Protein AF-A0A6N9ISV9-F1 (afdb_monomer)

pLDDT: mean 89.12, std 9.86, range [45.78, 97.62]

Secondary structure (DSSP, 8-state):
--GGGGS-HHHHHHHHHTTTEEEEETTTT--TTTTHHHHHHHHHHHTTT-SS-SSPPPPHHHHHHHHHHHHHHHHHTT---PPP-HHHHHHHHHHHHHHHHHHHHHHHHHHHHHHH-TTEEEEEEE-SS-EEEEEEE-TTS----HHHH-HHHHHHHHTT-

Solvent-accessible surface area (backbone atoms only — not comparable to full-atom values): 9521 Å² total; per-residue (Å²): 131,71,69,62,69,76,40,52,51,66,58,45,50,56,55,36,48,74,69,62,30,39,76,30,27,77,86,75,76,40,60,64,74,83,46,41,64,51,54,41,51,52,46,62,75,40,60,86,76,43,90,83,51,96,63,81,82,80,51,69,70,56,30,52,56,49,38,50,55,52,43,50,54,40,34,74,76,71,48,74,87,71,78,93,52,68,68,61,18,45,52,52,51,48,44,54,54,48,51,51,41,43,75,74,41,37,69,65,49,44,53,51,45,32,75,70,28,94,46,34,48,60,48,83,42,76,59,103,85,50,49,40,40,39,44,35,68,39,91,90,49,94,72,83,56,69,80,72,70,43,59,70,45,48,46,25,34,74,66,74,99

Nearest PDB structures (foldseek):
  5jmv-assembly1_D  TM=3.302E-01  e=3.850E+00  Pyrococcus furiosus DSM 3638
  4c3j-assembly1_A  TM=1.815E-01  e=1.627E+00  Saccharomyces cerevisiae
  8f7c-assembly1_G  TM=1.647E-01  e=7.240E+00  Homo sapiens

Mean predicted aligned error: 5.48 Å

Organism: NCBI:txid1624

Structure (mmCIF, N/CA/C/O backbone):
data_AF-A0A6N9ISV9-F1
#
_entry.id   AF-A0A6N9ISV9-F1
#
loop_
_atom_site.group_PDB
_atom_site.id
_atom_site.type_symbol
_atom_site.label_atom_id
_atom_site.label_alt_id
_atom_site.label_comp_id
_atom_site.label_asym_id
_atom_site.label_entity_id
_atom_site.label_seq_id
_atom_site.pdbx_PDB_ins_code
_atom_site.Cartn_x
_atom_site.Cartn_y
_atom_site.Cartn_z
_atom_site.occupancy
_atom_site.B_iso_or_equiv
_atom_site.auth_seq_id
_atom_site.auth_comp_id
_atom_site.auth_asym_id
_atom_site.auth_atom_id
_atom_site.pdbx_PDB_model_num
ATOM 1 N N . MET A 1 1 ? 3.155 2.869 -32.464 1.00 45.78 1 MET A N 1
ATOM 2 C CA . MET A 1 1 ? 4.542 3.043 -31.981 1.00 45.78 1 MET A CA 1
ATOM 3 C C . MET A 1 1 ? 4.466 2.981 -30.477 1.00 45.78 1 MET A C 1
ATOM 5 O O . MET A 1 1 ? 3.534 3.560 -29.946 1.00 45.78 1 MET A O 1
ATOM 9 N N . ASN A 1 2 ? 5.346 2.232 -29.819 1.00 64.25 2 ASN A N 1
ATOM 10 C CA . ASN A 1 2 ? 5.348 2.200 -28.363 1.00 64.25 2 ASN A CA 1
ATOM 11 C C . ASN A 1 2 ? 6.124 3.434 -27.877 1.00 64.25 2 ASN A C 1
ATOM 13 O O . ASN A 1 2 ? 7.350 3.447 -27.966 1.00 64.25 2 ASN A O 1
ATOM 17 N N . GLU A 1 3 ? 5.397 4.492 -27.508 1.00 67.44 3 GLU A N 1
ATOM 18 C CA . GLU A 1 3 ? 5.943 5.811 -27.145 1.00 67.44 3 GLU A CA 1
ATOM 19 C C . GLU A 1 3 ? 6.944 5.726 -25.986 1.00 67.44 3 GLU A C 1
ATOM 21 O O . GLU A 1 3 ? 7.941 6.444 -26.005 1.00 67.44 3 GLU A O 1
ATOM 26 N N . LEU A 1 4 ? 6.764 4.748 -25.088 1.00 77.31 4 LEU A N 1
ATOM 27 C CA . LEU A 1 4 ? 7.689 4.435 -23.997 1.00 77.31 4 LEU A CA 1
ATOM 28 C C . LEU A 1 4 ? 9.119 4.188 -24.498 1.00 77.31 4 LEU A C 1
ATOM 30 O O . LEU A 1 4 ? 10.075 4.688 -23.924 1.00 77.31 4 LEU A O 1
ATOM 34 N N . LYS A 1 5 ? 9.291 3.463 -25.615 1.00 71.75 5 LYS A N 1
ATOM 35 C CA . LYS A 1 5 ? 10.617 3.007 -26.090 1.00 71.75 5 LYS A CA 1
ATOM 36 C C . LYS A 1 5 ? 11.545 4.132 -26.553 1.00 71.75 5 LYS A C 1
ATOM 38 O O . LYS A 1 5 ? 12.719 3.863 -26.793 1.00 71.75 5 LYS A O 1
ATOM 43 N N . ASN A 1 6 ? 11.016 5.339 -26.739 1.00 82.25 6 ASN A N 1
ATOM 44 C CA . ASN A 1 6 ? 11.792 6.503 -27.156 1.00 82.25 6 ASN A CA 1
ATOM 45 C C . ASN A 1 6 ? 12.121 7.446 -25.990 1.00 82.25 6 ASN A C 1
ATOM 47 O O . ASN A 1 6 ? 12.878 8.389 -26.204 1.00 82.25 6 ASN A O 1
ATOM 51 N N . MET A 1 7 ? 11.553 7.215 -24.803 1.00 87.81 7 MET A N 1
ATOM 52 C CA . MET A 1 7 ? 11.830 8.010 -23.610 1.00 87.81 7 MET A CA 1
ATOM 53 C C . MET A 1 7 ? 13.159 7.585 -22.989 1.00 87.81 7 MET A C 1
ATOM 55 O O . MET A 1 7 ? 13.516 6.406 -22.964 1.00 87.81 7 MET A O 1
ATOM 59 N N . THR A 1 8 ? 13.887 8.555 -22.455 1.00 90.38 8 THR A N 1
ATOM 60 C CA . THR A 1 8 ? 14.939 8.302 -21.470 1.00 90.38 8 THR A CA 1
ATOM 61 C C . THR A 1 8 ? 14.320 7.856 -20.143 1.00 90.38 8 THR A C 1
ATOM 63 O O . THR A 1 8 ? 13.157 8.145 -19.863 1.00 90.38 8 THR A O 1
ATOM 66 N N . ARG A 1 9 ? 15.109 7.206 -19.275 1.00 90.00 9 ARG A N 1
ATOM 67 C CA . ARG A 1 9 ? 14.667 6.827 -17.919 1.00 90.00 9 ARG A CA 1
ATOM 68 C C . ARG A 1 9 ? 14.080 8.010 -17.142 1.00 90.00 9 ARG A C 1
ATOM 70 O O . ARG A 1 9 ? 13.059 7.857 -16.486 1.00 90.00 9 ARG A O 1
ATOM 77 N N . ARG A 1 10 ? 14.690 9.195 -17.255 1.00 90.00 10 ARG A N 1
ATOM 78 C CA . ARG A 1 10 ? 14.206 10.413 -16.591 1.00 90.00 10 ARG A CA 1
ATOM 79 C C . ARG A 1 10 ? 12.863 10.886 -17.145 1.00 90.00 10 ARG A C 1
ATOM 81 O O . ARG A 1 10 ? 11.971 11.169 -16.363 1.00 90.00 10 ARG A O 1
ATOM 88 N N . GLU A 1 11 ? 12.719 10.944 -18.468 1.00 92.12 11 GLU A N 1
ATOM 89 C CA . GLU A 1 11 ? 11.448 11.332 -19.100 1.00 92.12 11 GLU A CA 1
ATOM 90 C C . GLU A 1 11 ? 10.322 10.355 -18.747 1.00 92.12 11 GLU A C 1
ATOM 92 O O . GLU A 1 11 ? 9.187 10.781 -18.561 1.00 92.12 11 GLU A O 1
ATOM 97 N N . LEU A 1 12 ? 10.634 9.060 -18.618 1.00 91.44 12 LEU A N 1
ATOM 98 C CA . LEU A 1 12 ? 9.665 8.062 -18.176 1.00 91.44 12 LEU A CA 1
ATOM 99 C C . LEU A 1 12 ? 9.238 8.286 -16.720 1.00 91.44 12 LEU A C 1
ATOM 101 O O . LEU A 1 12 ? 8.046 8.235 -16.445 1.00 91.44 12 LEU A O 1
ATOM 105 N N . ILE A 1 13 ? 10.177 8.542 -15.803 1.00 91.06 13 ILE A N 1
ATOM 106 C CA . ILE A 1 13 ? 9.849 8.845 -14.399 1.00 91.06 13 ILE A CA 1
ATOM 107 C C . ILE A 1 13 ? 8.973 10.099 -14.316 1.00 91.06 13 ILE A C 1
ATOM 109 O O . ILE A 1 13 ? 7.908 10.040 -13.711 1.00 91.06 13 ILE A O 1
ATOM 113 N N . ASP A 1 14 ? 9.367 11.185 -14.991 1.00 90.56 14 ASP A N 1
ATOM 114 C CA . ASP A 1 14 ? 8.603 12.438 -15.001 1.00 90.56 14 ASP A CA 1
ATOM 115 C C . ASP A 1 14 ? 7.166 12.214 -15.541 1.00 90.56 14 ASP A C 1
ATOM 117 O O . ASP A 1 14 ? 6.203 12.758 -15.001 1.00 90.56 14 ASP A O 1
ATOM 121 N N . GLU A 1 15 ? 6.992 11.389 -16.584 1.00 91.19 15 GLU A N 1
ATOM 122 C CA . GLU A 1 15 ? 5.671 11.047 -17.140 1.00 91.19 15 GLU A CA 1
ATOM 123 C C . GLU A 1 15 ? 4.839 10.172 -16.186 1.00 91.19 15 GLU A C 1
ATOM 125 O O . GLU A 1 15 ? 3.641 10.422 -16.035 1.00 91.19 15 GLU A O 1
ATOM 130 N N . LEU A 1 16 ? 5.448 9.168 -15.544 1.00 91.31 16 LEU A 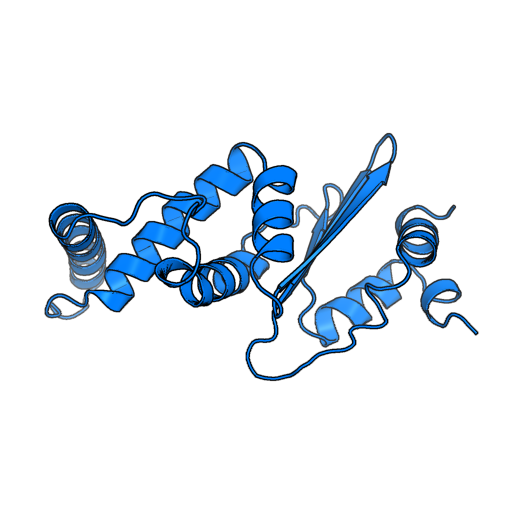N 1
ATOM 131 C CA . LEU A 1 16 ? 4.788 8.299 -14.561 1.00 91.31 16 LEU A CA 1
ATOM 132 C C . LEU A 1 16 ? 4.297 9.118 -13.358 1.00 91.31 16 LEU A C 1
ATOM 134 O O . LEU A 1 16 ? 3.110 9.085 -13.038 1.00 91.31 16 LEU A O 1
ATOM 138 N N . GLU A 1 17 ? 5.173 9.925 -12.759 1.00 89.56 17 GLU A N 1
ATOM 139 C CA . GLU A 1 17 ? 4.838 10.770 -11.606 1.00 89.56 17 GLU A CA 1
ATOM 140 C C . GLU A 1 17 ? 3.777 11.824 -11.958 1.00 89.56 17 GLU A C 1
ATOM 142 O O . GLU A 1 17 ? 2.889 12.101 -11.156 1.00 89.56 17 GLU A O 1
ATOM 147 N N . SER A 1 18 ? 3.791 12.370 -13.183 1.00 89.88 18 SER A N 1
ATOM 148 C CA . SER A 1 18 ? 2.759 13.318 -13.642 1.00 89.88 18 SER A CA 1
ATOM 149 C C . SER A 1 18 ? 1.345 12.725 -13.724 1.00 89.88 18 SER A C 1
ATOM 151 O O . SER A 1 18 ? 0.370 13.467 -13.875 1.00 89.88 18 SER A O 1
ATOM 153 N N . ARG A 1 19 ? 1.238 11.395 -13.656 1.00 87.38 19 ARG A N 1
ATOM 154 C CA . ARG A 1 19 ? -0.011 10.629 -13.681 1.00 87.38 19 ARG A CA 1
ATOM 155 C C . ARG A 1 19 ? -0.301 9.949 -12.347 1.00 87.38 19 ARG A C 1
ATOM 157 O O . ARG A 1 19 ? -1.119 9.039 -12.316 1.00 87.38 19 ARG A O 1
ATOM 164 N N . ASP A 1 20 ? 0.361 10.392 -11.280 1.00 88.62 20 ASP A N 1
ATOM 165 C CA . ASP A 1 20 ? 0.249 9.833 -9.932 1.00 88.62 20 ASP A CA 1
ATOM 166 C C . ASP A 1 20 ? 0.668 8.347 -9.852 1.00 88.62 20 ASP A C 1
ATOM 168 O O . ASP A 1 20 ? 0.157 7.584 -9.032 1.00 88.62 20 ASP A O 1
ATOM 172 N N . ILE A 1 21 ? 1.613 7.921 -10.702 1.00 91.44 21 ILE A N 1
ATOM 173 C CA . ILE A 1 21 ? 2.254 6.606 -10.597 1.00 91.44 21 ILE A CA 1
ATOM 174 C C . ILE A 1 21 ? 3.552 6.766 -9.809 1.00 91.44 21 ILE A C 1
ATOM 176 O O . ILE A 1 21 ? 4.497 7.418 -10.258 1.00 91.44 21 ILE A O 1
ATOM 180 N N . HIS A 1 22 ? 3.615 6.129 -8.644 1.00 92.94 22 HIS A N 1
ATOM 181 C CA . HIS A 1 22 ? 4.775 6.178 -7.760 1.00 92.94 22 HIS A CA 1
ATOM 182 C C . HIS A 1 22 ? 5.878 5.250 -8.256 1.00 92.94 22 HIS A C 1
ATOM 184 O O . HIS A 1 22 ? 5.624 4.078 -8.545 1.00 92.94 22 HIS A O 1
ATOM 190 N N . VAL A 1 23 ? 7.112 5.758 -8.299 1.00 93.00 23 VAL A N 1
ATOM 191 C CA . VAL A 1 23 ? 8.308 5.001 -8.694 1.00 93.00 23 VAL A CA 1
ATOM 192 C C . VAL A 1 23 ? 9.202 4.769 -7.473 1.00 93.00 23 VAL A C 1
ATOM 194 O O . VAL A 1 23 ? 9.807 5.695 -6.928 1.00 93.00 23 VAL A O 1
ATOM 197 N N . ILE A 1 24 ? 9.330 3.511 -7.053 1.00 93.50 24 ILE A N 1
ATOM 198 C CA . ILE A 1 24 ? 10.183 3.087 -5.939 1.00 93.50 24 ILE A CA 1
ATOM 199 C C . ILE A 1 24 ? 11.3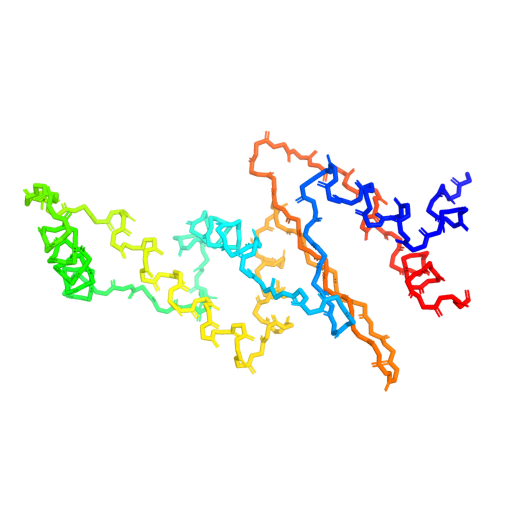63 2.303 -6.515 1.00 93.50 24 ILE A C 1
ATOM 201 O O . ILE A 1 24 ? 11.176 1.390 -7.311 1.00 93.50 24 ILE A O 1
ATOM 205 N N . SER A 1 25 ? 12.597 2.660 -6.157 1.00 89.88 25 SER A N 1
ATOM 206 C CA . SER A 1 25 ? 13.795 1.980 -6.674 1.00 89.88 25 SER A CA 1
ATOM 207 C C . SER A 1 25 ? 14.984 2.097 -5.726 1.00 89.88 25 SER A C 1
ATOM 209 O O . SER A 1 25 ? 15.098 3.061 -4.963 1.00 89.88 25 SER A O 1
ATOM 211 N N . ASN A 1 26 ? 15.918 1.145 -5.815 1.00 82.88 26 ASN A N 1
ATOM 212 C CA . ASN A 1 26 ? 17.155 1.165 -5.027 1.00 82.88 26 ASN A CA 1
ATOM 213 C C . ASN A 1 26 ? 18.142 2.275 -5.430 1.00 82.88 26 ASN A C 1
ATOM 215 O O . ASN A 1 26 ? 18.989 2.644 -4.617 1.00 82.88 26 ASN A O 1
ATOM 219 N N . GLU A 1 27 ? 18.053 2.819 -6.645 1.00 73.44 27 GLU A N 1
ATOM 220 C CA . GLU A 1 27 ? 18.939 3.901 -7.094 1.00 73.44 27 GLU A CA 1
ATOM 221 C C . GLU A 1 27 ? 18.531 5.284 -6.581 1.00 73.44 27 GLU A C 1
ATOM 223 O O . GLU A 1 27 ? 19.393 6.104 -6.267 1.00 73.44 27 GLU A O 1
ATOM 228 N N . VAL A 1 28 ? 17.229 5.565 -6.497 1.00 61.12 28 VAL A N 1
ATOM 229 C CA . VAL A 1 28 ? 16.730 6.921 -6.204 1.00 61.12 28 VAL A CA 1
ATOM 230 C C . VAL A 1 28 ? 16.619 7.176 -4.690 1.00 61.12 28 VAL A C 1
ATOM 232 O O . VAL A 1 28 ? 16.202 8.250 -4.271 1.00 61.12 28 VAL A O 1
ATOM 235 N N . LEU A 1 29 ? 17.007 6.210 -3.840 1.00 60.56 29 LEU A N 1
ATOM 236 C CA . LEU A 1 29 ? 16.684 6.197 -2.398 1.00 60.56 29 LEU A CA 1
ATOM 237 C C . LEU A 1 29 ? 15.181 6.447 -2.141 1.00 60.56 29 LEU A C 1
ATOM 239 O O . LEU A 1 29 ? 14.796 6.908 -1.065 1.00 60.56 29 LEU A O 1
ATOM 243 N N . SER A 1 30 ? 14.342 6.154 -3.141 1.00 66.44 30 SER A N 1
ATOM 244 C CA . SER A 1 30 ? 12.892 6.261 -3.051 1.00 66.44 30 SER A CA 1
ATOM 245 C C . SER A 1 30 ? 12.390 5.079 -2.235 1.00 66.44 30 SER A C 1
ATOM 247 O O . SER A 1 30 ? 12.846 3.946 -2.410 1.00 66.44 30 SER A O 1
ATOM 249 N N . ASN A 1 31 ? 11.488 5.356 -1.304 1.00 79.00 31 ASN A N 1
ATOM 250 C CA . ASN A 1 31 ? 10.834 4.346 -0.492 1.00 79.00 31 ASN A CA 1
ATOM 251 C C . ASN A 1 31 ? 9.317 4.486 -0.653 1.00 79.00 31 ASN A C 1
ATOM 253 O O . ASN A 1 31 ? 8.821 5.403 -1.298 1.00 79.00 31 ASN A O 1
ATOM 257 N N . TYR A 1 32 ? 8.568 3.576 -0.049 1.00 89.44 32 TYR A N 1
ATOM 258 C CA . TYR A 1 32 ? 7.115 3.543 -0.171 1.00 89.44 32 TYR A CA 1
ATOM 259 C C . TYR A 1 32 ? 6.374 4.693 0.539 1.00 89.44 32 TYR A C 1
ATOM 261 O O . TYR A 1 32 ? 5.148 4.673 0.558 1.00 89.44 32 TYR A O 1
ATOM 269 N N . SER A 1 33 ? 7.057 5.680 1.134 1.00 89.06 33 SER A N 1
ATOM 270 C CA . SER A 1 33 ? 6.433 6.789 1.871 1.00 89.06 33 SER A CA 1
ATOM 271 C C . SER A 1 33 ? 5.424 7.559 1.041 1.00 89.06 33 SER A C 1
ATOM 273 O O . SER A 1 33 ? 4.361 7.886 1.558 1.00 89.06 33 SER A O 1
ATOM 275 N N . ASP A 1 34 ? 5.742 7.815 -0.223 1.00 88.38 34 ASP A N 1
ATOM 276 C CA . ASP A 1 34 ? 4.922 8.673 -1.079 1.00 88.38 34 ASP A CA 1
ATOM 277 C C . ASP A 1 34 ? 3.704 7.900 -1.608 1.00 88.38 34 ASP A C 1
ATOM 279 O O . ASP A 1 34 ? 2.615 8.456 -1.723 1.00 88.38 34 ASP A O 1
ATOM 283 N N . ALA A 1 35 ? 3.851 6.581 -1.776 1.00 93.00 35 ALA A N 1
ATOM 284 C CA . ALA A 1 35 ? 2.783 5.667 -2.173 1.00 93.00 35 ALA A CA 1
ATOM 285 C C . ALA A 1 35 ? 1.928 5.156 -0.996 1.00 93.00 35 ALA A C 1
ATOM 287 O O . ALA A 1 35 ? 0.896 4.519 -1.214 1.00 93.00 35 ALA A O 1
ATOM 288 N N . ILE A 1 36 ? 2.349 5.358 0.261 1.00 94.88 36 ILE A N 1
ATOM 289 C CA . ILE A 1 36 ? 1.756 4.641 1.403 1.00 94.88 36 ILE A CA 1
ATOM 290 C C . ILE A 1 36 ? 0.281 4.975 1.595 1.00 94.88 36 ILE A C 1
ATOM 292 O O . ILE A 1 36 ? -0.512 4.094 1.917 1.00 94.88 36 ILE A O 1
ATOM 296 N N . ASP A 1 37 ? -0.092 6.241 1.418 1.00 93.31 37 ASP A N 1
ATOM 297 C CA . ASP A 1 37 ? -1.461 6.679 1.654 1.00 93.31 37 ASP A CA 1
ATOM 298 C C . ASP A 1 37 ? -2.399 6.113 0.582 1.00 93.31 37 ASP A C 1
ATOM 300 O O . ASP A 1 37 ? -3.506 5.689 0.920 1.00 93.31 37 ASP A O 1
ATOM 304 N N . ASP A 1 38 ? -1.920 5.985 -0.657 1.00 94.50 38 ASP A N 1
ATOM 305 C CA . ASP A 1 38 ? -2.637 5.332 -1.752 1.00 94.50 38 ASP A CA 1
ATOM 306 C C . ASP A 1 38 ? -2.786 3.828 -1.515 1.00 94.50 38 ASP A C 1
ATOM 308 O O . ASP A 1 38 ? -3.878 3.282 -1.656 1.00 94.50 38 ASP A O 1
ATOM 312 N N . ILE A 1 39 ? -1.726 3.155 -1.061 1.00 96.88 39 ILE A N 1
ATOM 313 C CA . ILE A 1 39 ? -1.766 1.728 -0.707 1.00 96.88 39 ILE A CA 1
ATOM 314 C C . ILE A 1 39 ? -2.747 1.481 0.452 1.00 96.88 39 ILE A C 1
ATOM 316 O O . ILE A 1 39 ? -3.525 0.523 0.422 1.00 96.88 39 ILE A O 1
ATOM 320 N N . VAL A 1 40 ? -2.742 2.345 1.474 1.00 96.88 40 VAL A N 1
ATOM 321 C CA . VAL A 1 40 ? -3.677 2.275 2.609 1.00 96.88 40 VAL A CA 1
ATOM 322 C C . VAL A 1 40 ? -5.109 2.468 2.134 1.00 96.88 40 VAL A C 1
ATOM 324 O O . VAL A 1 40 ? -5.979 1.675 2.497 1.00 96.88 40 VAL A O 1
ATOM 327 N N . GLN A 1 41 ? -5.357 3.482 1.309 1.00 95.44 41 GLN A N 1
ATOM 328 C CA . GLN A 1 41 ? -6.687 3.768 0.787 1.00 95.44 41 GLN A CA 1
ATOM 329 C C . GLN A 1 41 ? -7.194 2.612 -0.091 1.00 95.44 41 GLN A C 1
ATOM 331 O O . GLN A 1 41 ? -8.307 2.126 0.120 1.00 95.44 41 GLN A O 1
ATOM 336 N N . ALA A 1 42 ? -6.349 2.090 -0.984 1.00 95.50 42 ALA A N 1
ATOM 337 C CA . 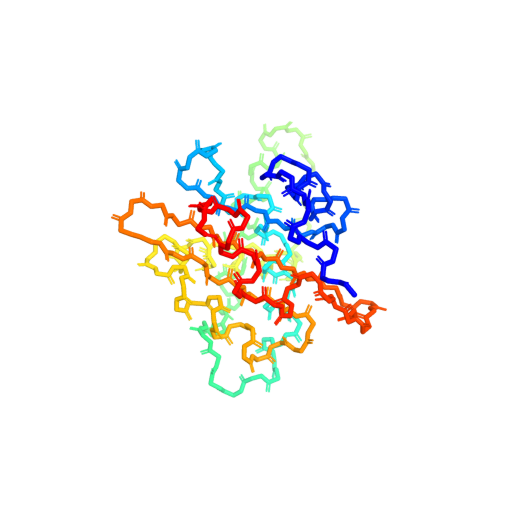ALA A 1 42 ? -6.643 0.922 -1.806 1.00 95.50 42 ALA A CA 1
ATOM 338 C C . ALA A 1 42 ? -6.966 -0.321 -0.966 1.00 95.50 42 ALA A C 1
ATOM 340 O O . ALA A 1 42 ? -7.888 -1.073 -1.288 1.00 95.50 42 ALA A O 1
ATOM 341 N N . PHE A 1 43 ? -6.235 -0.557 0.123 1.00 96.75 43 PHE A N 1
ATOM 342 C CA . PHE A 1 43 ? -6.538 -1.657 1.033 1.00 96.75 43 PHE A CA 1
ATOM 343 C C . PHE A 1 43 ? -7.877 -1.447 1.754 1.00 96.75 43 PHE A C 1
ATOM 345 O O . PHE A 1 43 ? -8.696 -2.368 1.825 1.00 96.75 43 PHE A O 1
ATOM 352 N N . MET A 1 44 ? -8.117 -0.241 2.277 1.00 94.94 44 MET A N 1
ATOM 353 C CA . MET A 1 44 ? -9.326 0.075 3.038 1.00 94.94 44 MET A CA 1
ATOM 354 C C . MET A 1 44 ? -10.603 -0.066 2.199 1.00 94.94 44 MET A C 1
ATOM 356 O O . MET A 1 44 ? -11.637 -0.478 2.719 1.00 94.94 44 MET A O 1
ATOM 360 N N . GLU A 1 45 ? -10.538 0.199 0.894 1.00 93.25 45 GLU A N 1
ATOM 361 C CA . GLU A 1 45 ? -11.676 -0.010 -0.009 1.00 93.25 45 GLU A CA 1
ATOM 362 C C . GLU A 1 45 ? -12.139 -1.464 -0.092 1.00 93.25 45 GLU A C 1
ATOM 364 O O . GLU A 1 45 ? -13.329 -1.721 -0.260 1.00 93.25 45 GLU A O 1
ATOM 369 N N . ILE A 1 46 ? -11.216 -2.420 0.018 1.00 93.62 46 ILE A N 1
ATOM 370 C CA . ILE A 1 46 ? -11.515 -3.845 -0.170 1.00 93.62 46 ILE A CA 1
ATOM 371 C C . ILE A 1 46 ? -11.619 -4.616 1.149 1.00 93.62 46 ILE A C 1
ATOM 373 O O . ILE A 1 46 ? -11.979 -5.797 1.152 1.00 93.62 46 ILE A O 1
ATOM 377 N N . GLU A 1 47 ? -11.301 -3.989 2.284 1.00 93.38 47 GLU A N 1
ATOM 378 C CA . GLU A 1 47 ? -11.0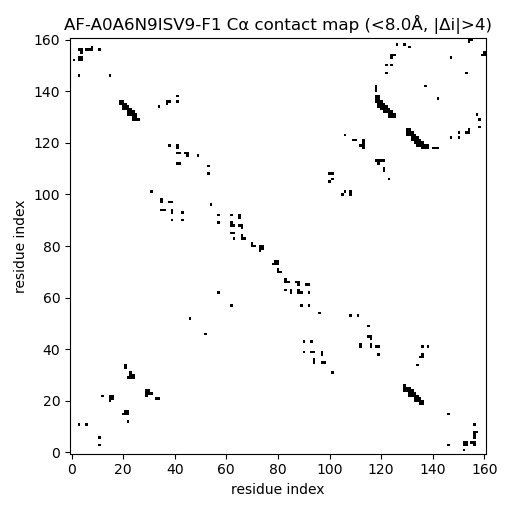70 -4.699 3.546 1.00 93.38 47 GLU A CA 1
ATOM 379 C C . GLU A 1 47 ? -12.292 -5.461 4.084 1.00 93.38 47 GLU A C 1
ATOM 381 O O . GLU A 1 47 ? -12.147 -6.517 4.713 1.00 93.38 47 GLU A O 1
ATOM 386 N N . ASN A 1 48 ? -13.501 -4.969 3.800 1.00 89.00 48 ASN A N 1
ATOM 387 C CA . ASN A 1 48 ? -14.751 -5.637 4.170 1.00 89.00 48 ASN A CA 1
ATOM 388 C C . ASN A 1 48 ? -15.241 -6.652 3.135 1.00 89.00 48 ASN A C 1
ATOM 390 O O . ASN A 1 48 ? -16.019 -7.540 3.494 1.00 89.00 48 ASN A O 1
ATOM 394 N N . ASP A 1 49 ? -14.761 -6.564 1.897 1.00 89.31 49 ASP A N 1
ATOM 395 C CA . ASP A 1 49 ? -15.268 -7.346 0.768 1.00 89.31 49 ASP A CA 1
ATOM 396 C C . ASP A 1 49 ? -14.456 -8.630 0.531 1.00 89.31 49 ASP A C 1
ATOM 398 O O . ASP A 1 49 ? -14.953 -9.614 -0.031 1.00 89.31 49 ASP A O 1
ATOM 402 N N . VAL A 1 50 ? -13.209 -8.671 1.007 1.00 90.38 50 VAL A N 1
ATOM 403 C CA . VAL A 1 50 ? -12.310 -9.814 0.827 1.00 90.38 50 VAL A CA 1
ATOM 404 C C . VAL A 1 50 ? -12.399 -10.794 2.002 1.00 90.38 50 VAL A C 1
ATOM 406 O O . VAL A 1 50 ? -11.994 -10.505 3.123 1.00 90.38 50 VAL A O 1
ATOM 409 N N . LYS A 1 51 ? -12.869 -12.023 1.734 1.00 81.69 51 LYS A N 1
ATOM 410 C CA . LYS A 1 51 ? -13.012 -13.087 2.755 1.00 81.69 51 LYS A CA 1
ATOM 411 C C . LYS A 1 51 ? -11.687 -13.578 3.352 1.00 81.69 51 LYS A C 1
ATOM 413 O O . LYS A 1 51 ? -11.638 -13.884 4.536 1.00 81.69 51 LYS A O 1
ATOM 418 N N . ASN A 1 52 ? -10.639 -13.671 2.533 1.00 84.62 52 ASN A N 1
ATOM 419 C CA . ASN A 1 52 ? -9.288 -14.063 2.950 1.00 84.62 52 ASN A CA 1
ATOM 420 C C . ASN A 1 52 ? -8.393 -12.825 2.897 1.00 84.62 52 ASN A C 1
ATOM 422 O O . ASN A 1 52 ? -7.578 -12.679 1.983 1.00 84.62 52 ASN A O 1
ATOM 426 N N . ASN A 1 53 ? -8.658 -11.895 3.811 1.00 92.12 53 ASN A N 1
ATOM 427 C CA . ASN A 1 53 ? -7.949 -10.628 3.872 1.00 92.12 53 ASN A CA 1
ATOM 428 C C . ASN A 1 53 ? -6.487 -10.840 4.328 1.00 92.12 53 ASN A C 1
ATOM 430 O O . ASN A 1 53 ? -6.198 -11.799 5.046 1.00 92.12 53 ASN A O 1
ATOM 434 N N . TYR A 1 54 ? -5.571 -9.980 3.877 1.00 94.38 54 TYR A N 1
ATOM 435 C CA . TYR A 1 54 ? -4.148 -10.034 4.217 1.00 94.38 54 TYR A CA 1
ATOM 436 C C . TYR A 1 54 ? -3.909 -9.739 5.701 1.00 94.38 54 TYR A C 1
ATOM 438 O O . TYR A 1 54 ? -3.073 -10.376 6.339 1.00 94.38 54 TYR A O 1
ATOM 446 N N . PHE A 1 55 ? -4.699 -8.822 6.266 1.00 95.44 55 PHE A N 1
ATOM 447 C CA . PHE A 1 55 ? -4.662 -8.476 7.683 1.00 95.44 55 PHE A CA 1
ATOM 448 C C . PHE A 1 55 ? -5.919 -8.949 8.409 1.00 95.44 55 PHE A C 1
ATOM 450 O O . PHE A 1 55 ? -7.006 -9.067 7.838 1.00 95.44 55 PHE A O 1
ATOM 457 N N . SER A 1 56 ? -5.771 -9.189 9.710 1.00 91.56 56 SER A N 1
ATOM 458 C CA . SER A 1 56 ? -6.924 -9.390 10.586 1.00 91.56 56 SER A CA 1
ATOM 459 C C . SER A 1 56 ? -7.670 -8.070 10.774 1.00 91.56 56 SER A C 1
ATOM 461 O O . SER A 1 56 ? -7.064 -7.000 10.752 1.00 91.56 56 SER A O 1
ATOM 463 N N . LYS A 1 57 ? -8.989 -8.139 10.986 1.00 92.50 57 LYS A N 1
ATOM 464 C CA . LYS A 1 57 ? -9.749 -6.949 11.381 1.00 92.50 57 LYS A CA 1
ATOM 465 C C . LYS A 1 57 ? -9.291 -6.488 12.770 1.00 92.50 57 LYS A C 1
ATOM 467 O O . LYS A 1 57 ? -9.160 -7.346 13.651 1.00 92.50 57 LYS A O 1
ATOM 472 N N . PRO A 1 58 ? -9.069 -5.182 12.982 1.00 95.06 58 PRO A N 1
ATOM 473 C CA . PRO A 1 58 ? -8.727 -4.675 14.296 1.00 95.06 58 PRO A CA 1
ATOM 474 C C . PRO A 1 58 ? -9.890 -4.890 15.263 1.00 95.06 58 PRO A C 1
ATOM 476 O O . PRO A 1 58 ? -11.066 -4.839 14.900 1.00 95.06 58 PRO A O 1
ATOM 479 N N . THR A 1 59 ? -9.554 -5.132 16.523 1.00 96.31 59 THR A N 1
ATOM 480 C CA . THR A 1 59 ? -10.525 -5.067 17.618 1.00 96.31 59 THR A CA 1
ATOM 481 C C . THR A 1 59 ? -10.749 -3.614 18.027 1.00 96.31 59 THR A C 1
ATOM 483 O O . THR A 1 59 ? -9.827 -2.807 17.931 1.00 96.31 59 THR A O 1
ATOM 486 N N . LEU A 1 60 ? -11.929 -3.288 18.568 1.00 96.69 60 LEU A N 1
ATOM 487 C CA . LEU A 1 60 ? -12.222 -1.938 19.075 1.00 96.69 60 LEU A CA 1
ATOM 488 C C . LEU A 1 60 ? -11.144 -1.444 20.053 1.00 96.69 60 LEU A C 1
ATOM 490 O O . LEU A 1 60 ? -10.649 -0.338 19.911 1.00 96.69 60 LEU A O 1
ATOM 494 N N . LYS A 1 61 ? -10.680 -2.314 20.957 1.00 96.75 61 LYS A N 1
ATOM 495 C CA . LYS A 1 61 ? -9.611 -1.991 21.912 1.00 96.75 61 LYS A CA 1
ATOM 496 C C . LYS A 1 61 ? -8.287 -1.600 21.237 1.00 96.75 61 LYS A C 1
ATOM 498 O O . LYS A 1 61 ? -7.545 -0.782 21.770 1.00 96.75 61 LYS A O 1
ATOM 503 N N . GLN A 1 62 ? -7.949 -2.217 20.101 1.00 96.62 62 GLN A N 1
ATOM 504 C CA . GLN A 1 62 ? -6.757 -1.830 19.337 1.00 96.62 62 GLN A CA 1
ATOM 505 C C . GLN A 1 62 ? -6.946 -0.454 18.701 1.00 96.62 62 GLN A C 1
ATOM 507 O O . GLN A 1 62 ? -6.011 0.336 18.723 1.00 96.62 62 GLN A O 1
ATOM 512 N N . LEU A 1 63 ? -8.143 -0.163 18.186 1.00 97.62 63 LEU A N 1
ATOM 513 C CA . LEU A 1 63 ? -8.462 1.142 17.607 1.00 97.62 63 LEU A CA 1
ATOM 514 C C . LEU A 1 63 ? -8.440 2.249 18.667 1.00 97.62 63 LEU A C 1
ATOM 516 O O . LEU A 1 63 ? -7.767 3.253 18.467 1.00 97.62 63 LEU A O 1
ATOM 520 N N . GLU A 1 64 ? -9.091 2.038 19.812 1.00 96.88 64 GLU A N 1
ATOM 521 C CA . GLU A 1 64 ? -9.082 2.971 20.949 1.00 96.88 64 GLU A CA 1
ATOM 522 C C . GLU A 1 64 ? -7.647 3.267 21.403 1.00 96.88 64 GLU A C 1
ATOM 524 O O . GLU A 1 64 ? -7.260 4.424 21.498 1.00 96.88 64 GLU A O 1
ATOM 529 N N . SER A 1 65 ? -6.813 2.234 21.570 1.00 95.56 65 SER A N 1
ATOM 530 C CA . SER A 1 65 ? -5.414 2.416 21.976 1.00 95.56 65 SER A CA 1
ATOM 531 C C . SER A 1 65 ? -4.573 3.177 20.944 1.00 95.56 65 SER A C 1
ATOM 533 O O . SER A 1 65 ? -3.626 3.865 21.324 1.00 95.56 65 SER A O 1
ATOM 535 N N . MET A 1 66 ? -4.867 3.034 19.648 1.00 94.44 66 MET A N 1
ATOM 536 C CA . MET A 1 66 ? -4.182 3.798 18.602 1.00 94.44 66 MET A CA 1
ATOM 537 C C . MET A 1 66 ? -4.639 5.251 18.565 1.00 94.44 66 MET A C 1
ATOM 539 O O . MET A 1 66 ? -3.798 6.137 18.432 1.00 94.44 66 MET A O 1
ATOM 543 N N . TRP A 1 67 ? -5.942 5.486 18.718 1.00 95.19 67 TRP A N 1
ATOM 544 C CA . TRP A 1 67 ? -6.506 6.825 18.832 1.00 95.19 67 TRP A CA 1
ATOM 545 C C . TRP A 1 67 ? -5.938 7.573 20.032 1.00 95.19 67 TRP A C 1
ATOM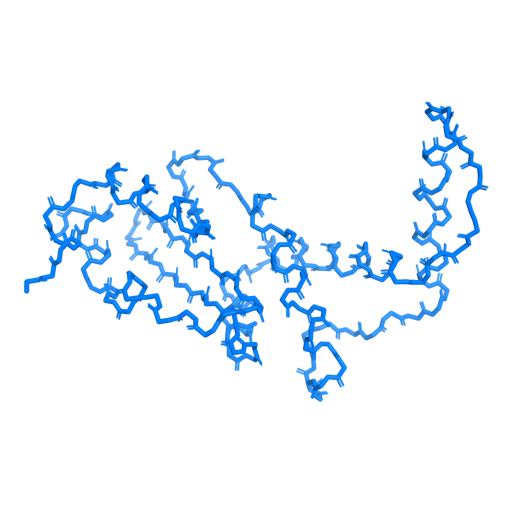 547 O O . TRP A 1 67 ? -5.435 8.676 19.865 1.00 95.19 67 TRP A O 1
ATOM 557 N N . GLU A 1 68 ? -5.977 6.961 21.219 1.00 93.94 68 GLU A N 1
ATOM 558 C CA . GLU A 1 68 ? -5.482 7.557 22.464 1.00 93.94 68 GLU A CA 1
ATOM 559 C C . GLU A 1 68 ? -4.045 8.047 22.297 1.00 93.94 68 GLU A C 1
ATOM 561 O O . GLU A 1 68 ? -3.757 9.201 22.585 1.00 93.94 68 GLU A O 1
ATOM 566 N N . LYS A 1 69 ? -3.166 7.212 21.732 1.00 93.88 69 LYS A N 1
ATOM 567 C CA . LYS A 1 69 ? -1.765 7.573 21.510 1.00 93.88 69 LYS A CA 1
ATOM 568 C C . LYS A 1 69 ? -1.600 8.771 20.566 1.00 93.88 69 LYS A C 1
ATOM 570 O O . LYS A 1 69 ? -0.778 9.644 20.831 1.00 93.88 69 LYS A O 1
ATOM 575 N N . GLU A 1 70 ? -2.325 8.805 19.449 1.00 92.00 70 GLU A N 1
ATOM 576 C CA . GLU A 1 70 ? -2.214 9.923 18.501 1.00 92.00 70 GLU A CA 1
ATOM 577 C C . GLU A 1 70 ? -2.862 11.206 19.028 1.00 92.00 70 GLU A C 1
ATOM 579 O O . GLU A 1 70 ? -2.314 12.291 18.848 1.00 92.00 70 GLU A O 1
ATOM 584 N N . ASN A 1 71 ? -3.985 11.091 19.733 1.00 91.00 71 ASN A N 1
ATOM 585 C CA . ASN A 1 71 ? -4.659 12.218 20.363 1.00 91.00 71 ASN A CA 1
ATOM 586 C C . ASN A 1 71 ? -3.814 12.801 21.514 1.00 91.00 71 ASN A C 1
ATOM 588 O O . ASN A 1 71 ? -3.676 14.015 21.618 1.00 91.00 71 ASN A O 1
ATOM 592 N N . GLU A 1 72 ? -3.149 11.957 22.314 1.00 92.12 72 GLU A N 1
ATOM 593 C CA . GLU A 1 72 ? -2.155 12.392 23.307 1.00 92.12 72 GLU A CA 1
ATOM 594 C C . GLU A 1 72 ? -1.018 13.189 22.650 1.00 92.12 72 GLU A C 1
ATOM 596 O O . GLU A 1 72 ? -0.731 14.307 23.079 1.00 92.12 72 GLU A O 1
ATOM 601 N N . ASN A 1 73 ? -0.422 12.677 21.564 1.00 91.69 73 ASN A N 1
ATOM 602 C CA . ASN A 1 73 ? 0.623 13.396 20.824 1.00 91.69 73 ASN A CA 1
ATOM 603 C C . ASN A 1 73 ? 0.123 14.746 20.278 1.00 91.69 73 ASN A C 1
ATOM 605 O O . ASN A 1 73 ? 0.851 15.741 20.313 1.00 91.69 73 ASN A O 1
ATOM 609 N N . TRP A 1 74 ? -1.108 14.789 19.759 1.00 90.38 74 TRP A N 1
ATOM 610 C CA . TRP A 1 74 ? -1.733 16.006 19.238 1.00 90.38 74 TRP A CA 1
ATOM 611 C C . TRP A 1 74 ? -1.926 17.059 20.335 1.00 90.38 74 TRP A C 1
ATOM 613 O O . TRP A 1 74 ? -1.562 18.225 20.156 1.00 90.38 74 TRP A O 1
ATOM 623 N N . VAL A 1 75 ? -2.415 16.640 21.502 1.00 92.75 75 VAL A N 1
ATOM 624 C CA . VAL A 1 75 ? -2.567 17.500 22.680 1.00 92.75 75 VAL A CA 1
ATOM 625 C C . VAL A 1 75 ? -1.208 18.009 23.174 1.00 92.75 75 VAL A C 1
ATOM 627 O O . VAL A 1 75 ? -1.075 19.194 23.488 1.00 92.75 75 VAL A O 1
ATOM 630 N N . GLU A 1 76 ? -0.168 17.168 23.190 1.00 93.56 76 GLU A N 1
ATOM 631 C CA . GLU A 1 76 ? 1.186 17.567 23.608 1.00 93.56 76 GLU A CA 1
ATOM 632 C C . GLU A 1 76 ? 1.780 18.693 22.747 1.00 93.56 76 GLU A C 1
ATOM 634 O O . GLU A 1 76 ? 2.500 19.553 23.266 1.00 93.56 76 GLU A O 1
ATOM 639 N N . ILE A 1 77 ? 1.454 18.736 21.451 1.00 94.69 77 ILE A N 1
ATOM 640 C CA . ILE A 1 77 ? 1.904 19.801 20.538 1.00 94.69 77 ILE A CA 1
ATOM 641 C C . ILE A 1 77 ? 0.962 21.017 20.495 1.00 94.69 77 ILE A C 1
ATOM 643 O O . ILE A 1 77 ? 1.189 21.941 19.710 1.00 94.69 77 ILE A O 1
ATOM 647 N N . GLY A 1 78 ? -0.050 21.058 21.368 1.00 92.31 78 GLY A N 1
ATOM 648 C CA . GLY A 1 78 ? -0.962 22.192 21.546 1.00 92.31 78 GLY A CA 1
ATOM 649 C C . GLY A 1 78 ? -2.314 22.064 20.841 1.00 92.31 78 GLY A C 1
ATOM 650 O O . GLY A 1 78 ? -3.008 23.072 20.705 1.00 92.31 78 GLY A O 1
ATOM 651 N N . GLY A 1 79 ? -2.675 20.864 20.383 1.00 92.25 79 GLY A N 1
ATOM 652 C CA . GLY A 1 79 ? -4.009 20.533 19.888 1.00 92.25 79 GLY A CA 1
ATOM 653 C C . GLY A 1 79 ? -5.061 20.398 20.997 1.00 92.25 79 GLY A C 1
ATOM 654 O O . GLY A 1 79 ? -4.738 20.368 22.186 1.00 92.25 79 GLY A O 1
ATOM 655 N N . GLU A 1 80 ? -6.335 20.330 20.603 1.00 92.50 80 GLU A N 1
ATOM 656 C CA . GLU A 1 80 ? -7.450 20.013 21.506 1.00 92.50 80 GLU A CA 1
ATOM 657 C C . GLU A 1 80 ? -7.633 18.493 21.638 1.00 92.50 80 GLU A C 1
ATOM 659 O O . GLU A 1 80 ? -7.255 17.739 20.746 1.00 92.50 80 GLU A O 1
ATOM 664 N N . ASP A 1 81 ? -8.198 18.056 22.765 1.00 92.50 81 ASP A N 1
ATOM 665 C CA . ASP A 1 81 ? -8.557 16.655 23.009 1.00 92.50 81 ASP A CA 1
ATOM 666 C C . ASP A 1 81 ? -9.813 16.295 22.200 1.00 92.50 81 ASP A C 1
ATOM 668 O O . ASP A 1 81 ? -10.903 16.810 22.472 1.00 92.50 81 ASP A O 1
ATOM 672 N N . GLU A 1 82 ? -9.652 15.440 21.190 1.00 92.06 82 GLU A N 1
ATOM 673 C CA . GLU A 1 82 ? -10.711 15.077 20.246 1.00 92.06 82 GLU A CA 1
ATOM 674 C C . GLU A 1 82 ? -11.425 13.765 20.656 1.00 92.06 82 GLU A C 1
ATOM 676 O O . GLU A 1 82 ? -10.810 12.835 21.196 1.00 92.06 82 GLU A O 1
ATOM 681 N N . PRO A 1 83 ? -12.741 13.626 20.390 1.00 94.25 83 PRO A N 1
ATOM 682 C CA . PRO A 1 83 ? -13.468 12.386 20.650 1.00 94.25 83 PRO A CA 1
ATOM 683 C C . PRO A 1 83 ? -13.012 11.257 19.716 1.00 94.25 83 PRO A C 1
ATOM 685 O O . PRO A 1 83 ? -12.655 11.505 18.571 1.00 94.25 83 PRO A O 1
ATOM 688 N N . PHE A 1 84 ? -13.111 10.007 20.184 1.00 95.31 84 PHE A N 1
ATOM 689 C CA . PHE A 1 84 ? -12.718 8.818 19.418 1.00 95.31 84 PHE A CA 1
ATOM 690 C C . PHE A 1 84 ? -13.308 8.785 17.998 1.00 95.31 84 PHE A C 1
ATOM 692 O O . PHE A 1 84 ? -14.528 8.704 17.828 1.00 95.31 84 PHE A O 1
ATOM 699 N N . ASP A 1 85 ? -12.421 8.774 17.000 1.00 94.81 85 ASP A N 1
ATOM 700 C CA . ASP A 1 85 ? -12.743 8.561 15.588 1.00 94.81 85 ASP A CA 1
ATOM 701 C C . ASP A 1 85 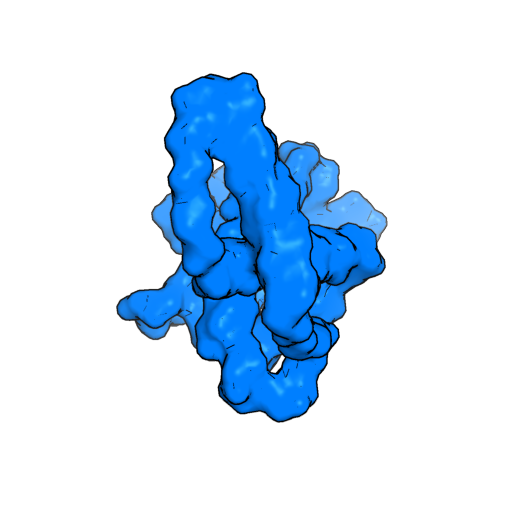? -12.289 7.158 15.150 1.00 94.81 85 ASP A C 1
ATOM 703 O O . ASP A 1 85 ? -11.098 6.878 14.967 1.00 94.81 85 ASP A O 1
ATOM 707 N N . GLU A 1 86 ? -13.262 6.258 14.986 1.00 94.94 86 GLU A N 1
ATOM 708 C CA . GLU A 1 86 ? -13.021 4.862 14.614 1.00 94.94 86 GLU A CA 1
ATOM 709 C C . GLU A 1 86 ? -12.395 4.723 13.219 1.00 94.94 86 GLU A C 1
ATOM 711 O O . GLU A 1 86 ? -11.495 3.902 13.035 1.00 94.94 86 GLU A O 1
ATOM 716 N N . GLU A 1 87 ? -12.829 5.522 12.240 1.00 93.44 87 GLU A N 1
ATOM 717 C CA . GLU A 1 87 ? -12.333 5.433 10.861 1.00 93.44 87 GLU A CA 1
ATOM 718 C C . GLU A 1 87 ? -10.896 5.949 10.766 1.00 93.44 87 GLU A C 1
ATOM 720 O O . GLU A 1 87 ? -10.047 5.321 10.123 1.00 93.44 87 GLU A O 1
ATOM 725 N N . PHE A 1 88 ? -10.580 7.036 11.474 1.00 94.19 88 PHE A N 1
ATOM 726 C CA . PHE A 1 88 ? -9.206 7.518 11.577 1.00 94.19 88 PHE A CA 1
ATOM 727 C C . PHE A 1 88 ? -8.300 6.500 12.278 1.00 94.19 88 PHE A C 1
ATOM 729 O O . PHE A 1 88 ? -7.247 6.138 11.746 1.00 94.19 88 PHE A O 1
ATOM 736 N N . ALA A 1 89 ? -8.723 5.965 13.428 1.00 96.31 89 ALA A N 1
ATOM 737 C CA . ALA A 1 89 ? -7.964 4.952 14.160 1.00 96.31 89 ALA A CA 1
ATOM 738 C C . ALA A 1 89 ? -7.708 3.697 13.312 1.00 96.31 89 ALA A C 1
ATOM 740 O O . ALA A 1 89 ? -6.621 3.115 13.331 1.00 96.31 89 ALA A O 1
ATOM 741 N N . LYS A 1 90 ? -8.701 3.295 12.520 1.00 95.81 90 LYS A N 1
ATOM 742 C CA . LYS A 1 90 ? -8.607 2.156 11.610 1.00 95.81 90 LYS A CA 1
ATOM 743 C C . LYS A 1 90 ? -7.657 2.416 10.447 1.00 95.81 90 LYS A C 1
ATOM 745 O O . LYS A 1 90 ? -6.868 1.533 10.108 1.00 95.81 90 LYS A O 1
ATOM 750 N N . ARG A 1 91 ? -7.665 3.628 9.885 1.00 95.88 91 ARG A N 1
ATOM 751 C CA . ARG A 1 91 ? -6.669 4.049 8.892 1.00 95.88 91 ARG A CA 1
ATOM 752 C C . ARG A 1 91 ? -5.255 3.973 9.462 1.00 95.88 91 ARG A C 1
ATOM 754 O O . ARG A 1 91 ? -4.369 3.433 8.803 1.00 95.88 91 ARG A O 1
ATOM 761 N N . LEU A 1 92 ? -5.040 4.450 10.690 1.00 95.12 92 LEU A N 1
ATOM 762 C CA . LEU A 1 92 ? -3.740 4.356 11.359 1.00 95.12 92 LEU A CA 1
ATOM 763 C C . LEU A 1 92 ? -3.316 2.900 11.585 1.00 95.12 92 LEU A C 1
ATOM 765 O O . LEU A 1 92 ? -2.164 2.551 11.321 1.00 95.12 92 LEU A O 1
ATOM 769 N N . TYR A 1 93 ? -4.243 2.049 12.036 1.00 96.56 93 TYR A N 1
ATOM 770 C CA . TYR A 1 93 ? -3.999 0.620 12.235 1.00 96.56 93 TYR A CA 1
ATOM 771 C C . TYR A 1 93 ? -3.503 -0.045 10.958 1.00 96.56 93 TYR A C 1
ATOM 773 O O . TYR A 1 93 ? -2.432 -0.656 10.948 1.00 96.56 93 TYR A O 1
ATOM 781 N N . TYR A 1 94 ? -4.237 0.122 9.858 1.00 96.88 94 TYR A N 1
ATOM 782 C CA . TYR A 1 94 ? -3.834 -0.480 8.596 1.00 96.88 94 TYR A CA 1
ATOM 783 C C . TYR A 1 94 ? -2.572 0.146 8.023 1.00 96.88 94 TYR A C 1
ATOM 785 O O . TYR A 1 94 ? -1.752 -0.595 7.492 1.00 96.88 94 TYR A O 1
ATOM 793 N N . LYS A 1 95 ? -2.341 1.450 8.207 1.00 96.19 95 LYS A N 1
ATOM 794 C CA . LYS A 1 95 ? -1.069 2.084 7.841 1.00 96.19 95 LYS A CA 1
ATOM 795 C C . LYS A 1 95 ? 0.118 1.405 8.526 1.00 96.19 95 LYS A C 1
ATOM 797 O O . LYS A 1 95 ? 1.082 1.065 7.849 1.00 96.19 95 LYS A O 1
ATOM 802 N N . GLN A 1 96 ? 0.032 1.118 9.828 1.00 95.12 96 GLN A N 1
ATOM 803 C CA . GLN A 1 96 ? 1.086 0.379 10.539 1.00 95.12 96 GLN A CA 1
ATOM 804 C C . GLN A 1 96 ? 1.248 -1.059 10.030 1.00 95.12 96 GLN A C 1
ATOM 806 O O . GLN A 1 96 ? 2.372 -1.502 9.799 1.00 95.12 96 GLN A O 1
ATOM 811 N N . CYS A 1 97 ? 0.147 -1.788 9.819 1.00 96.56 97 CYS A N 1
ATOM 812 C CA . CYS A 1 97 ? 0.208 -3.145 9.270 1.00 96.56 97 CYS A CA 1
ATOM 813 C C . CYS A 1 97 ? 0.830 -3.186 7.867 1.00 96.56 97 CYS A C 1
ATOM 815 O O . CYS A 1 97 ? 1.600 -4.094 7.563 1.00 96.56 97 CYS A O 1
ATOM 817 N N . ILE A 1 98 ? 0.505 -2.203 7.028 1.00 97.25 98 ILE A N 1
ATOM 818 C CA . ILE A 1 98 ? 1.000 -2.085 5.656 1.00 97.25 98 ILE A CA 1
ATOM 819 C C . ILE A 1 98 ? 2.487 -1.753 5.645 1.00 97.25 98 ILE A C 1
ATOM 821 O O . ILE A 1 98 ? 3.223 -2.409 4.915 1.00 97.25 98 ILE A O 1
ATOM 825 N N . TYR A 1 99 ? 2.946 -0.817 6.481 1.00 95.19 99 TYR A N 1
ATOM 826 C CA . TYR A 1 99 ? 4.380 -0.553 6.622 1.00 95.19 99 TYR A CA 1
ATOM 827 C C . TYR A 1 99 ? 5.150 -1.825 6.970 1.00 95.19 99 TYR A C 1
ATOM 829 O O . TYR A 1 99 ? 6.106 -2.158 6.277 1.00 95.19 99 TYR A O 1
ATOM 837 N N . GLN A 1 100 ? 4.689 -2.579 7.972 1.00 95.38 100 GLN A N 1
ATOM 838 C CA . GLN A 1 100 ? 5.349 -3.830 8.343 1.00 95.38 100 GLN A CA 1
ATOM 839 C C . GLN A 1 100 ? 5.322 -4.855 7.202 1.00 95.38 100 GLN A C 1
ATOM 841 O O . GLN A 1 100 ? 6.320 -5.516 6.947 1.00 95.38 100 GLN A O 1
ATOM 846 N N . ALA A 1 101 ? 4.200 -4.987 6.490 1.00 96.44 101 ALA A N 1
ATOM 847 C CA . ALA A 1 101 ? 4.099 -5.915 5.365 1.00 96.44 101 ALA A CA 1
ATOM 848 C C . ALA A 1 101 ? 5.043 -5.548 4.209 1.00 96.44 101 ALA A C 1
ATOM 850 O O . ALA A 1 101 ? 5.583 -6.446 3.566 1.00 96.44 101 ALA A O 1
ATOM 851 N N . ILE A 1 102 ? 5.244 -4.251 3.961 1.00 94.75 102 ILE A N 1
ATOM 852 C CA . ILE A 1 102 ? 6.193 -3.736 2.970 1.00 94.75 102 ILE A CA 1
ATOM 853 C C . ILE A 1 102 ? 7.636 -4.009 3.407 1.00 94.75 102 ILE A C 1
ATOM 855 O O . ILE A 1 102 ? 8.433 -4.471 2.594 1.00 94.75 102 ILE A O 1
ATOM 859 N N . GLU A 1 103 ? 7.966 -3.766 4.678 1.00 91.88 103 GLU A N 1
ATOM 860 C CA . GLU A 1 103 ? 9.290 -4.071 5.237 1.00 91.88 103 GLU A CA 1
ATOM 861 C C . GLU A 1 103 ? 9.610 -5.573 5.205 1.00 91.88 103 GLU A C 1
ATOM 863 O O . GLU A 1 103 ? 10.753 -5.951 4.949 1.00 91.88 103 GLU A O 1
ATOM 868 N N . ASP A 1 104 ? 8.608 -6.424 5.445 1.00 93.94 104 ASP A N 1
ATOM 869 C CA . ASP A 1 104 ? 8.763 -7.878 5.443 1.00 93.94 104 ASP A CA 1
ATOM 870 C C . ASP A 1 104 ? 8.916 -8.444 4.018 1.00 93.94 104 ASP A C 1
ATOM 872 O O . ASP A 1 104 ? 9.820 -9.243 3.767 1.00 93.94 104 ASP A O 1
ATOM 876 N N . ASP A 1 105 ? 7.998 -8.090 3.105 1.00 93.56 105 ASP A N 1
ATOM 877 C CA . ASP A 1 105 ? 7.954 -8.545 1.705 1.00 93.56 105 ASP A CA 1
ATOM 878 C C . ASP A 1 105 ? 6.949 -7.697 0.891 1.00 93.56 105 ASP A C 1
ATOM 880 O O . ASP A 1 105 ? 5.784 -8.078 0.694 1.00 93.56 105 ASP A O 1
ATOM 884 N N . ALA A 1 106 ? 7.402 -6.531 0.418 1.00 93.38 106 ALA A N 1
ATOM 885 C CA . ALA A 1 106 ? 6.591 -5.605 -0.376 1.00 93.38 106 ALA A CA 1
ATOM 886 C C . ALA A 1 106 ? 5.956 -6.273 -1.602 1.00 93.38 106 ALA A C 1
ATOM 888 O O . ALA A 1 106 ? 4.743 -6.184 -1.797 1.00 93.38 106 ALA A O 1
ATOM 889 N N . VAL A 1 107 ? 6.747 -7.016 -2.380 1.00 93.81 107 VAL A N 1
ATOM 890 C CA . VAL A 1 107 ? 6.308 -7.674 -3.618 1.00 93.81 107 VAL A CA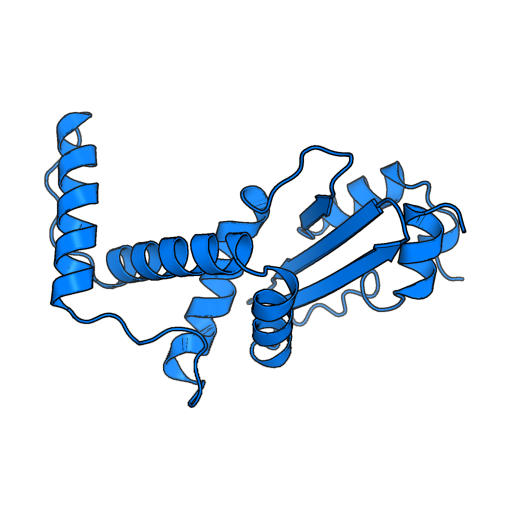 1
ATOM 891 C C . VAL A 1 107 ? 5.109 -8.582 -3.358 1.00 93.81 107 VAL A C 1
ATOM 893 O O . VAL A 1 107 ? 4.117 -8.555 -4.093 1.00 93.81 107 VAL A O 1
ATOM 896 N N . LYS A 1 108 ? 5.170 -9.401 -2.305 1.00 96.00 108 LYS A N 1
ATOM 897 C CA . LYS A 1 108 ? 4.087 -10.324 -1.956 1.00 96.00 108 LYS A CA 1
ATOM 898 C C . LYS A 1 108 ? 2.811 -9.594 -1.550 1.00 96.00 108 LYS A C 1
ATOM 900 O O . LYS A 1 108 ? 1.727 -10.002 -1.978 1.00 96.00 108 LYS A O 1
ATOM 905 N N . PHE A 1 109 ? 2.920 -8.562 -0.716 1.00 97.25 109 PHE A N 1
ATOM 906 C CA . PHE A 1 109 ? 1.759 -7.801 -0.265 1.00 97.25 109 PHE A CA 1
ATOM 907 C C . PHE A 1 109 ? 1.117 -7.015 -1.417 1.00 97.25 109 PHE A C 1
ATOM 909 O O . PHE A 1 109 ? -0.093 -7.116 -1.628 1.00 97.25 109 PHE A O 1
ATOM 916 N N . LEU A 1 110 ? 1.916 -6.304 -2.212 1.00 97.19 110 LEU A N 1
ATOM 917 C CA . LEU A 1 110 ? 1.421 -5.447 -3.290 1.00 97.19 110 LEU A CA 1
ATOM 918 C C . LEU A 1 110 ? 0.831 -6.259 -4.447 1.00 97.19 110 LEU A C 1
ATOM 920 O O . LEU A 1 110 ? -0.240 -5.909 -4.934 1.00 97.19 110 LEU A O 1
ATOM 924 N N . LYS A 1 111 ? 1.416 -7.415 -4.805 1.00 96.44 111 LYS A N 1
ATOM 925 C CA . LYS A 1 111 ? 0.784 -8.362 -5.752 1.00 96.44 111 LYS A CA 1
ATOM 926 C C . LYS A 1 111 ? -0.545 -8.901 -5.242 1.00 96.44 111 LYS A C 1
ATOM 928 O O . LYS A 1 111 ? -1.462 -9.149 -6.025 1.00 96.44 111 LYS A O 1
ATOM 933 N N . TRP A 1 112 ? -0.656 -9.152 -3.937 1.00 97.31 112 TRP A N 1
ATOM 934 C CA . TRP A 1 112 ? -1.931 -9.564 -3.361 1.00 97.31 112 TRP A CA 1
ATOM 935 C C . TRP A 1 112 ? -2.963 -8.437 -3.467 1.00 97.31 112 TRP A C 1
ATOM 937 O O . TRP A 1 112 ? -4.105 -8.720 -3.826 1.00 97.31 112 TRP A O 1
ATOM 947 N N . LEU A 1 113 ? -2.569 -7.189 -3.198 1.00 96.62 113 LEU A N 1
ATOM 948 C CA . LEU A 1 113 ? -3.459 -6.033 -3.264 1.00 96.62 113 LEU A CA 1
ATOM 949 C C . LEU A 1 113 ? -3.932 -5.766 -4.699 1.00 96.62 113 LEU A C 1
ATOM 951 O O . LEU A 1 113 ? -5.136 -5.692 -4.913 1.00 96.62 113 LEU A O 1
ATOM 955 N N . ASP A 1 114 ? -3.022 -5.754 -5.673 1.00 95.00 114 ASP A N 1
ATOM 956 C CA . ASP A 1 114 ? -3.300 -5.669 -7.120 1.00 95.00 114 ASP A CA 1
ATOM 957 C C . ASP A 1 114 ? -4.266 -6.765 -7.591 1.00 95.00 114 ASP A C 1
ATOM 959 O O . ASP A 1 114 ? -5.258 -6.521 -8.274 1.00 95.00 114 ASP A O 1
ATOM 963 N N . ASN A 1 115 ? -4.092 -7.995 -7.102 1.00 94.75 115 ASN A N 1
ATOM 964 C CA . ASN A 1 115 ? -5.019 -9.078 -7.422 1.00 94.75 115 ASN A CA 1
ATOM 965 C C . ASN A 1 115 ? -6.439 -8.885 -6.848 1.00 94.75 115 ASN A C 1
ATOM 967 O O . ASN A 1 115 ? -7.379 -9.551 -7.298 1.00 94.75 115 ASN A O 1
ATOM 971 N N . LYS A 1 116 ? -6.601 -8.074 -5.798 1.00 94.88 116 LYS A N 1
ATOM 972 C CA . LYS A 1 116 ? -7.855 -7.945 -5.039 1.00 94.88 116 LYS A CA 1
ATOM 973 C C . LYS A 1 116 ? -8.573 -6.626 -5.275 1.00 94.88 116 LYS A C 1
ATOM 975 O O . LYS A 1 116 ? -9.804 -6.627 -5.267 1.00 94.88 116 LYS A O 1
ATOM 980 N N . ASN A 1 117 ? -7.844 -5.537 -5.487 1.00 92.50 117 ASN A N 1
ATOM 981 C CA . ASN A 1 117 ? -8.397 -4.224 -5.761 1.00 92.50 117 ASN A CA 1
ATOM 982 C C . ASN A 1 117 ? -8.246 -3.896 -7.249 1.00 92.50 117 ASN A C 1
ATOM 984 O O . ASN A 1 117 ? -7.155 -3.664 -7.742 1.00 92.50 117 ASN A O 1
ATOM 988 N N . ARG A 1 118 ? -9.377 -3.803 -7.952 1.00 89.44 118 ARG A N 1
ATOM 989 C CA . ARG A 1 118 ? -9.437 -3.468 -9.385 1.00 89.44 118 ARG A CA 1
ATOM 990 C C . ARG A 1 118 ? -8.934 -2.062 -9.752 1.00 89.44 118 ARG A C 1
ATOM 992 O O . ARG A 1 118 ? -8.848 -1.769 -10.938 1.00 89.44 118 ARG A O 1
ATOM 999 N N . PHE A 1 119 ? -8.755 -1.180 -8.772 1.00 90.88 119 PHE A N 1
ATOM 1000 C CA . PHE A 1 119 ? -8.315 0.208 -8.946 1.00 90.88 119 PHE A CA 1
ATOM 1001 C C . PHE A 1 119 ? -6.852 0.417 -8.561 1.00 90.88 119 PHE A C 1
ATOM 1003 O O . PHE A 1 119 ? -6.366 1.542 -8.642 1.00 90.88 119 PHE A O 1
ATOM 1010 N N . PHE A 1 120 ? -6.190 -0.640 -8.096 1.00 93.06 120 PHE A N 1
ATOM 1011 C CA . PHE A 1 120 ? -4.796 -0.631 -7.699 1.00 93.06 120 PHE A CA 1
ATOM 1012 C C . PHE A 1 120 ? -4.008 -1.466 -8.700 1.00 93.06 120 PHE A C 1
ATOM 1014 O O . PHE A 1 120 ? -4.382 -2.611 -8.943 1.00 93.06 120 PHE A O 1
ATOM 1021 N N . THR A 1 121 ? -2.931 -0.900 -9.235 1.00 93.56 121 THR A N 1
ATOM 1022 C CA . THR A 1 121 ? -2.005 -1.597 -10.128 1.00 93.56 121 THR A CA 1
ATOM 1023 C C . THR A 1 121 ? -0.630 -1.644 -9.479 1.00 93.56 121 THR A C 1
ATOM 1025 O O . THR A 1 121 ? -0.119 -0.622 -9.013 1.00 93.56 121 THR A O 1
ATOM 1028 N N . TYR A 1 122 ? -0.000 -2.819 -9.485 1.00 94.62 122 TYR A N 1
ATOM 1029 C CA . TYR A 1 122 ? 1.394 -2.974 -9.069 1.00 94.62 122 TYR A CA 1
ATOM 1030 C C . TYR A 1 122 ? 2.225 -3.679 -10.139 1.00 94.62 122 TYR A C 1
ATOM 1032 O O . TYR A 1 122 ? 1.921 -4.802 -10.548 1.00 94.62 122 TYR A O 1
ATOM 1040 N N . VAL A 1 123 ? 3.317 -3.036 -10.559 1.00 94.69 123 VAL A N 1
ATOM 1041 C CA . VAL A 1 123 ? 4.289 -3.613 -11.491 1.00 94.69 123 VAL A CA 1
ATOM 1042 C C . VAL A 1 123 ? 5.669 -3.633 -10.851 1.00 94.69 123 VAL A C 1
ATOM 1044 O O . VAL A 1 123 ? 6.282 -2.601 -10.616 1.00 94.69 123 VAL A O 1
ATOM 1047 N N . GLU A 1 124 ? 6.175 -4.840 -10.637 1.00 94.25 124 GLU A N 1
ATOM 1048 C CA . GLU A 1 124 ? 7.555 -5.105 -10.231 1.00 94.25 124 GLU A CA 1
ATOM 1049 C C . GLU A 1 124 ? 8.433 -5.281 -11.477 1.00 94.25 124 GLU A C 1
ATOM 1051 O O . GLU A 1 124 ? 8.139 -6.129 -12.334 1.00 94.25 124 GLU A O 1
ATOM 1056 N N . LEU A 1 125 ? 9.528 -4.531 -11.568 1.00 93.31 125 LEU A N 1
ATOM 1057 C CA . LEU A 1 125 ? 10.586 -4.667 -12.569 1.00 93.31 125 LEU A CA 1
ATOM 1058 C C . LEU A 1 125 ? 11.901 -4.962 -11.845 1.00 93.31 125 LEU A C 1
ATOM 1060 O O . LEU A 1 125 ? 12.280 -4.235 -10.933 1.00 93.31 125 LEU A O 1
ATOM 1064 N N . GLU A 1 126 ? 12.637 -5.986 -12.266 1.00 91.50 126 GLU A N 1
ATOM 1065 C CA . GLU A 1 126 ? 13.892 -6.357 -11.605 1.00 91.50 126 GLU A CA 1
ATOM 1066 C C . GLU A 1 126 ? 14.925 -6.864 -12.619 1.00 91.50 126 GLU A C 1
ATOM 1068 O O . GLU A 1 126 ? 14.598 -7.493 -13.634 1.00 91.50 126 GLU A O 1
ATOM 1073 N N . ASN A 1 127 ? 16.195 -6.582 -12.343 1.00 87.31 127 ASN A N 1
ATOM 1074 C CA . ASN A 1 127 ? 17.343 -7.239 -12.949 1.00 87.31 127 ASN A CA 1
ATOM 1075 C C . ASN A 1 127 ? 18.361 -7.643 -11.858 1.00 87.31 127 ASN A C 1
ATOM 1077 O O . ASN A 1 127 ? 18.116 -7.460 -10.674 1.00 87.31 127 ASN A O 1
ATOM 1081 N N . ASP A 1 128 ? 19.523 -8.172 -12.247 1.00 85.31 128 ASP A N 1
ATOM 1082 C CA . ASP A 1 128 ? 20.525 -8.682 -11.295 1.00 85.31 128 ASP A CA 1
ATOM 1083 C C . ASP A 1 128 ? 21.090 -7.633 -10.302 1.00 85.31 128 ASP A C 1
ATOM 1085 O O . ASP A 1 128 ? 21.785 -8.009 -9.356 1.00 85.31 128 ASP A O 1
ATOM 1089 N N . VAL A 1 129 ? 20.866 -6.331 -10.524 1.00 86.62 129 VAL A N 1
ATOM 1090 C CA . VAL A 1 129 ? 21.453 -5.215 -9.752 1.00 86.62 129 VAL A CA 1
ATOM 1091 C C . VAL A 1 129 ? 20.456 -4.127 -9.329 1.00 86.62 129 VAL A C 1
ATOM 1093 O O . VAL A 1 129 ? 20.718 -3.403 -8.368 1.00 86.62 129 VAL A O 1
ATOM 1096 N N . GLU A 1 130 ? 19.325 -3.995 -10.016 1.00 87.62 130 GLU A N 1
ATOM 1097 C CA . GLU A 1 130 ? 18.337 -2.931 -9.825 1.00 87.62 130 GLU A CA 1
ATOM 1098 C C 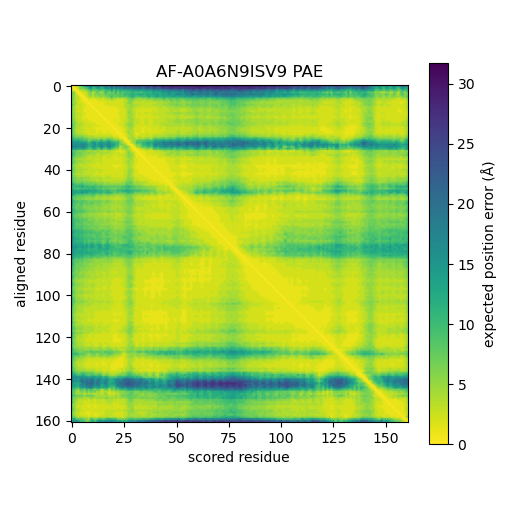. GLU A 1 130 ? 16.918 -3.492 -9.745 1.00 87.62 130 GLU A C 1
ATOM 1100 O O . GLU A 1 130 ? 16.558 -4.404 -10.493 1.00 87.62 130 GLU A O 1
ATOM 1105 N N . PHE A 1 131 ? 16.102 -2.872 -8.891 1.00 91.12 131 PHE A N 1
ATOM 1106 C CA . PHE A 1 131 ? 14.656 -3.067 -8.873 1.00 91.12 131 PHE A CA 1
ATOM 1107 C C . PHE A 1 131 ? 13.943 -1.727 -9.061 1.00 91.12 131 PHE A C 1
ATOM 1109 O O . PHE A 1 131 ? 14.432 -0.677 -8.630 1.00 91.12 131 PHE A O 1
ATOM 1116 N N . VAL A 1 132 ? 12.778 -1.782 -9.699 1.00 93.12 132 VAL A N 1
ATOM 1117 C CA . VAL A 1 132 ? 11.839 -0.675 -9.836 1.00 93.12 132 VAL A CA 1
ATOM 1118 C C . VAL A 1 132 ? 10.434 -1.211 -9.593 1.00 93.12 132 VAL A C 1
ATOM 1120 O O . VAL A 1 132 ? 9.934 -2.038 -10.351 1.00 93.12 132 VAL A O 1
ATOM 1123 N N . ASP A 1 133 ? 9.803 -0.712 -8.545 1.00 94.50 133 ASP A N 1
ATOM 1124 C CA . ASP A 1 133 ? 8.411 -0.956 -8.212 1.00 94.50 133 ASP A CA 1
ATOM 1125 C C . ASP A 1 133 ? 7.574 0.242 -8.665 1.00 94.50 133 ASP A C 1
ATOM 1127 O O . ASP A 1 133 ? 7.893 1.391 -8.352 1.00 94.50 133 ASP A O 1
ATOM 1131 N N . LEU A 1 134 ? 6.506 -0.034 -9.408 1.00 94.44 134 LEU A N 1
ATOM 1132 C CA . LEU A 1 134 ? 5.542 0.958 -9.870 1.00 94.44 134 LEU A CA 1
ATOM 1133 C C . LEU A 1 134 ? 4.209 0.711 -9.173 1.00 94.44 134 LEU A C 1
ATOM 1135 O O . LEU A 1 134 ? 3.662 -0.393 -9.258 1.00 94.44 134 LEU A O 1
ATOM 1139 N N . VAL A 1 135 ? 3.700 1.732 -8.490 1.00 93.81 135 VAL A N 1
ATOM 1140 C CA . VAL A 1 135 ? 2.437 1.676 -7.747 1.00 93.81 135 VAL A CA 1
ATOM 1141 C C . VAL A 1 135 ? 1.496 2.747 -8.276 1.00 93.81 135 VAL A C 1
ATOM 1143 O O . VAL A 1 135 ? 1.842 3.923 -8.296 1.00 93.81 135 VAL A O 1
ATOM 1146 N N . GLU A 1 136 ? 0.299 2.338 -8.675 1.00 92.75 136 GLU A N 1
ATOM 1147 C CA . GLU A 1 136 ? -0.741 3.223 -9.195 1.00 92.75 136 GLU A CA 1
ATOM 1148 C C . GLU A 1 136 ? -2.066 2.936 -8.485 1.00 92.75 136 GLU A C 1
ATOM 1150 O O . GLU A 1 136 ? -2.447 1.775 -8.303 1.00 92.75 136 GLU A O 1
ATOM 1155 N N . TYR A 1 137 ? -2.793 3.988 -8.109 1.00 90.81 137 TYR A N 1
ATOM 1156 C CA . TYR A 1 137 ? -4.107 3.854 -7.491 1.00 90.81 137 TYR A CA 1
ATOM 1157 C C . TYR A 1 137 ? -5.072 4.966 -7.910 1.00 90.81 137 TYR A C 1
ATOM 1159 O O . TYR A 1 137 ? -4.830 6.147 -7.678 1.00 90.81 137 TYR A O 1
ATOM 1167 N N . HIS A 1 138 ? -6.218 4.583 -8.484 1.00 86.00 138 HIS A N 1
ATOM 1168 C CA . HIS A 1 138 ? -7.205 5.538 -8.994 1.00 86.00 138 HIS A CA 1
ATOM 1169 C C . HIS A 1 138 ? -8.655 5.104 -8.719 1.00 86.00 138 HIS A C 1
ATOM 1171 O O . HIS A 1 138 ? -9.327 4.550 -9.593 1.00 86.00 138 HIS A O 1
ATOM 1177 N N . PRO A 1 139 ? -9.204 5.401 -7.530 1.00 77.31 139 PRO A N 1
ATOM 1178 C CA . PRO A 1 139 ? -10.528 4.914 -7.126 1.00 77.31 139 PRO A CA 1
ATOM 1179 C C . PRO A 1 139 ? -11.700 5.536 -7.897 1.00 77.31 139 PRO A C 1
ATOM 1181 O O . PRO A 1 139 ? -12.797 4.975 -7.950 1.00 77.31 139 PRO A O 1
ATOM 1184 N N . LEU A 1 140 ? -11.495 6.711 -8.502 1.00 70.50 140 LEU A N 1
ATOM 1185 C CA . LEU A 1 140 ? -12.553 7.497 -9.151 1.00 70.50 140 LEU A CA 1
ATOM 1186 C C . LEU A 1 140 ? -12.600 7.340 -10.677 1.00 70.50 140 LEU A C 1
ATOM 1188 O O . LEU A 1 140 ? -13.493 7.890 -11.327 1.00 70.50 140 LEU A O 1
ATOM 1192 N N . THR A 1 141 ? -11.674 6.584 -11.262 1.00 63.69 141 THR A N 1
ATOM 1193 C CA . THR A 1 141 ? -11.536 6.448 -12.714 1.00 63.69 141 THR A CA 1
ATOM 1194 C C . THR A 1 141 ? -11.084 5.040 -13.076 1.00 63.69 141 THR A C 1
ATOM 1196 O O . THR A 1 141 ? -10.096 4.553 -12.546 1.00 63.69 141 THR A O 1
ATOM 1199 N N . ASN A 1 142 ? -11.759 4.396 -14.037 1.00 55.22 142 ASN A N 1
ATOM 1200 C CA . ASN A 1 142 ? -11.180 3.237 -14.724 1.00 55.22 142 ASN A CA 1
ATOM 1201 C C . ASN A 1 142 ? -9.997 3.745 -15.556 1.00 55.22 142 ASN A C 1
ATOM 1203 O O . ASN A 1 142 ? -10.202 4.214 -16.680 1.00 55.22 142 ASN A O 1
ATOM 1207 N N . ILE A 1 143 ? -8.789 3.717 -15.003 1.00 57.81 143 ILE A N 1
ATOM 1208 C CA . ILE A 1 143 ? -7.604 4.121 -15.752 1.00 57.81 143 ILE A CA 1
ATOM 1209 C C . ILE A 1 143 ? -7.127 2.913 -16.552 1.00 57.81 143 ILE A C 1
ATOM 1211 O O . ILE A 1 143 ? -6.696 1.904 -16.010 1.00 57.81 143 ILE A O 1
ATOM 1215 N N . ASN A 1 144 ? -7.235 3.018 -17.875 1.00 53.78 144 ASN A N 1
ATOM 1216 C CA . ASN A 1 144 ? -6.398 2.234 -18.772 1.00 53.78 144 ASN A CA 1
ATOM 1217 C C . ASN A 1 144 ? -5.011 2.882 -18.737 1.00 53.78 144 ASN A C 1
ATOM 1219 O O . ASN A 1 144 ? -4.720 3.754 -19.565 1.00 53.78 144 ASN A O 1
ATOM 1223 N N . SER A 1 145 ? -4.190 2.526 -17.752 1.00 61.97 145 SER A N 1
ATOM 1224 C CA . SER A 1 145 ? -2.825 3.034 -17.672 1.00 61.97 145 SER A CA 1
ATOM 1225 C C . SER A 1 145 ? -1.968 2.260 -18.653 1.00 61.97 145 SER A C 1
ATOM 1227 O O . SER A 1 145 ? -1.250 1.330 -18.305 1.00 61.97 145 SER A O 1
ATOM 1229 N N . TYR A 1 146 ? -2.053 2.645 -19.929 1.00 71.62 146 TYR A N 1
ATOM 1230 C CA . TYR A 1 146 ? -1.279 1.998 -20.990 1.00 71.62 146 TYR A CA 1
ATOM 1231 C C . TYR A 1 146 ? 0.235 2.024 -20.721 1.00 71.62 146 TYR A C 1
ATOM 1233 O O . TYR A 1 146 ? 0.982 1.281 -21.356 1.00 71.62 146 TYR A O 1
ATOM 1241 N N . LEU A 1 147 ? 0.693 2.897 -19.811 1.00 79.38 147 LEU A N 1
ATOM 1242 C CA . LEU A 1 147 ? 2.085 2.993 -19.388 1.00 79.38 147 LEU A CA 1
ATOM 1243 C C . LEU A 1 147 ? 2.535 1.746 -18.621 1.00 79.38 147 LEU A C 1
ATOM 1245 O O . LEU A 1 147 ? 3.669 1.317 -18.813 1.00 79.38 147 LEU A O 1
ATOM 1249 N N . LEU A 1 148 ? 1.657 1.143 -17.814 1.00 84.88 148 LEU A N 1
ATOM 1250 C CA . LEU A 1 148 ? 1.961 -0.055 -17.026 1.00 84.88 148 LEU A CA 1
ATOM 1251 C C . LEU A 1 148 ? 1.701 -1.370 -17.787 1.00 84.88 148 LEU A C 1
ATOM 1253 O O . LEU A 1 148 ? 2.165 -2.428 -17.364 1.00 84.88 148 LEU A O 1
ATOM 1257 N N . ASP A 1 149 ? 1.034 -1.308 -18.944 1.00 83.75 149 ASP A N 1
ATOM 1258 C CA . ASP A 1 149 ? 0.646 -2.485 -19.737 1.00 83.75 149 ASP A CA 1
ATOM 1259 C C . ASP A 1 149 ? 1.834 -3.214 -20.403 1.00 83.75 149 ASP A C 1
ATOM 1261 O O . ASP A 1 149 ? 1.798 -4.435 -20.586 1.00 83.75 149 ASP A O 1
ATOM 1265 N N . ASP A 1 150 ? 2.890 -2.494 -20.809 1.00 86.12 150 ASP A N 1
ATOM 1266 C CA . ASP A 1 150 ? 4.044 -3.067 -21.523 1.00 86.12 150 ASP A CA 1
ATOM 1267 C C . ASP A 1 150 ? 5.281 -3.152 -20.621 1.00 86.12 150 ASP A C 1
ATOM 1269 O O . ASP A 1 150 ? 6.243 -2.388 -20.752 1.00 86.12 150 ASP A O 1
ATOM 1273 N N . LYS A 1 151 ? 5.272 -4.152 -19.731 1.00 88.50 151 LYS A N 1
ATOM 1274 C CA . LYS A 1 151 ? 6.401 -4.471 -18.843 1.00 88.50 151 LYS A CA 1
ATOM 1275 C C . LYS A 1 151 ? 7.738 -4.585 -19.589 1.00 88.50 151 LYS A C 1
ATOM 1277 O O . LYS A 1 151 ? 8.745 -4.094 -19.096 1.00 88.50 151 LYS A O 1
ATOM 1282 N N . GLN A 1 152 ? 7.772 -5.165 -20.793 1.00 87.69 152 GLN A N 1
ATOM 1283 C CA . GLN A 1 152 ? 9.024 -5.299 -21.555 1.00 87.69 152 GLN A CA 1
ATOM 1284 C C . GLN A 1 152 ? 9.569 -3.946 -22.022 1.00 87.69 152 GLN A C 1
ATOM 1286 O O . GLN A 1 152 ? 10.782 -3.744 -22.071 1.00 87.69 152 GLN A O 1
ATOM 1291 N N . ALA A 1 153 ? 8.692 -3.019 -22.408 1.00 87.31 153 ALA A N 1
ATOM 1292 C CA . ALA A 1 153 ? 9.102 -1.671 -22.773 1.00 87.31 153 ALA A CA 1
ATOM 1293 C C . ALA A 1 153 ? 9.586 -0.871 -21.562 1.00 87.31 153 ALA A C 1
ATOM 1295 O O . ALA A 1 153 ? 10.598 -0.184 -21.683 1.00 87.31 153 ALA A O 1
ATOM 1296 N N . LEU A 1 154 ? 8.922 -1.013 -20.413 1.00 90.94 154 LEU A N 1
ATOM 1297 C CA . LEU A 1 154 ? 9.367 -0.414 -19.156 1.00 90.94 154 LEU A CA 1
ATOM 1298 C C . LEU A 1 154 ? 10.754 -0.933 -18.757 1.00 90.94 154 LEU A C 1
ATOM 1300 O O . LEU A 1 154 ? 11.661 -0.131 -18.559 1.00 90.94 154 LEU A O 1
ATOM 1304 N N . GLU A 1 155 ? 10.964 -2.254 -18.737 1.00 90.94 155 GLU A N 1
ATOM 1305 C CA . GLU A 1 155 ? 12.274 -2.862 -18.441 1.00 90.94 155 GLU A CA 1
ATOM 1306 C C . GLU A 1 155 ? 13.367 -2.365 -19.393 1.00 90.94 155 GLU A C 1
ATOM 1308 O O . GLU A 1 155 ? 14.491 -2.099 -18.972 1.00 90.94 155 GLU A O 1
ATOM 1313 N N . LYS A 1 156 ? 13.046 -2.213 -20.683 1.00 89.31 156 LYS A N 1
ATOM 1314 C CA . LYS A 1 156 ? 13.976 -1.685 -21.687 1.00 89.31 156 LYS A CA 1
ATOM 1315 C C . LYS A 1 156 ? 14.412 -0.251 -21.383 1.00 89.31 156 LYS A C 1
ATOM 1317 O O . LYS A 1 156 ? 15.583 0.061 -21.573 1.00 89.31 156 LYS A O 1
ATOM 1322 N N . VAL A 1 157 ? 13.499 0.608 -20.935 1.00 90.19 157 VAL A N 1
ATOM 1323 C CA . VAL A 1 157 ? 13.812 2.011 -20.620 1.00 90.19 157 VAL A CA 1
ATOM 1324 C C . VAL A 1 157 ? 14.515 2.131 -19.267 1.00 90.19 157 VAL A C 1
ATOM 1326 O O . VAL A 1 157 ? 15.526 2.822 -19.179 1.00 90.19 157 VAL A O 1
ATOM 1329 N N . PHE A 1 158 ? 14.030 1.439 -18.232 1.00 90.00 158 PHE A N 1
ATOM 1330 C CA . PHE A 1 158 ? 14.614 1.492 -16.888 1.00 90.00 158 PHE A CA 1
ATOM 1331 C C . PHE A 1 158 ? 15.999 0.848 -16.805 1.00 90.00 158 PHE A C 1
ATOM 1333 O O . PHE A 1 158 ? 16.837 1.331 -16.052 1.00 90.00 158 PHE A O 1
ATOM 1340 N N . PHE A 1 159 ? 16.253 -0.212 -17.578 1.00 90.06 159 PHE A N 1
ATOM 1341 C CA . PHE A 1 159 ? 17.501 -0.981 -17.508 1.00 90.06 159 PHE A CA 1
ATOM 1342 C C . PHE A 1 159 ? 18.366 -0.882 -18.772 1.00 90.06 159 PHE A C 1
ATOM 1344 O O . PHE A 1 159 ? 19.307 -1.660 -18.922 1.00 90.06 159 PHE A O 1
ATOM 1351 N N . GLU A 1 160 ? 18.031 0.02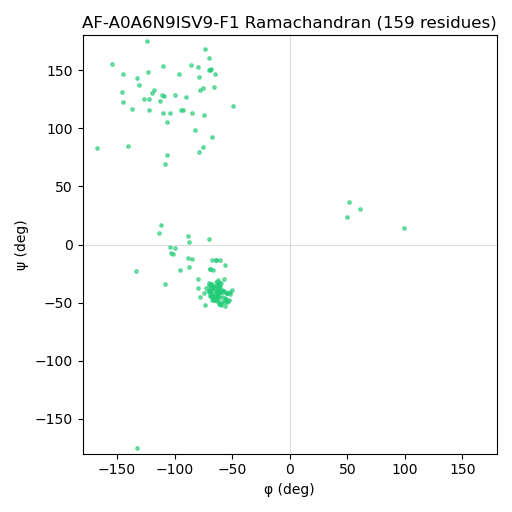4 -19.697 1.00 79.81 160 GLU A N 1
ATOM 1352 C CA . GLU A 1 160 ? 18.747 0.251 -20.965 1.00 79.81 160 GLU A CA 1
ATOM 1353 C C . GLU A 1 160 ? 18.983 -1.032 -21.806 1.00 79.81 160 GLU A C 1
ATOM 1355 O O . GLU A 1 160 ? 20.023 -1.195 -22.448 1.00 79.81 160 GLU A O 1
ATOM 1360 N N . LYS A 1 161 ? 18.015 -1.964 -21.808 1.00 60.97 161 LYS A N 1
ATOM 1361 C CA . LYS A 1 161 ? 18.109 -3.281 -22.483 1.00 60.97 161 LYS A CA 1
ATOM 1362 C C . LYS A 1 161 ? 17.660 -3.289 -23.948 1.00 60.97 161 LYS A C 1
ATOM 1364 O O . LYS A 1 161 ? 16.654 -2.644 -24.316 1.00 60.97 161 LYS A O 1
#

Foldseek 3Di:
DPPLLPDALVRLCVVCVVQVKDKAKPVVVRDCPSVLLLLLVLLVVCVVPDPPRPDDQDDPVQLVVQLVVVQVVCVVVPHDRDPRDSVVSRSVVVSVVLVVCCVVPVPVVLVVSCVRGQQWDWDWDDDPPMIIIIIGGDPPDNDPPVSRVCNVSSNCNNVVD

Sequence (161 aa):
MNELKNMTRRELIDELESRDIHVISNEVLSNYSDAIDDIVQAFMEIENDVKNNYFSKPTLKQLESMWEKENENWVEIGGEDEPFDEEFAKRLYYKQCIYQAIEDDAVKFLKWLDNKNRFFTYVELENDVEFVDLVEYHPLTNINSYLLDDKQALEKVFFEK

Radius of gyration: 18.3 Å; Cα contacts (8 Å, |Δi|>4): 171; chains: 1; bounding box: 37×36×56 Å